Protein AF-A0A2V9FM52-F1 (afdb_monomer_lite)

Foldseek 3Di:
DQDDKDWDADPPQRKIWICRPHAIWIAGGPNPDDTGHFPDHDPVVLVVLQVVCCVVVVHDDPVVSRVSRD

Secondary structure (DSSP, 8-state):
-PPPP-EEEETTTTEEEE-SSSS-EEEPGGG-S--EE-S--SHHHHHHHHHHHHHHHSS--HHHHHHHT-

pLDDT: mean 89.23, std 10.44, range [40.75, 97.25]

Radius of gyration: 11.53 Å; chains: 1; bounding box: 23×24×39 Å

Sequence (70 aa):
MGRGGWSVVIMPQEIMIDNRHRTPHIHPPKKQGDPIRIRSRSFEEVREIVYRHAERNQDVVYRELLEELR

Structure (mmCIF, N/CA/C/O backbone):
data_AF-A0A2V9FM52-F1
#
_entry.id   AF-A0A2V9FM52-F1
#
loop_
_atom_site.group_PDB
_atom_site.id
_atom_site.type_symbol
_atom_site.label_atom_id
_atom_site.label_alt_id
_atom_site.label_comp_id
_atom_site.label_asym_id
_atom_site.label_entity_id
_atom_site.label_seq_id
_atom_site.pdbx_PDB_ins_code
_atom_site.Cartn_x
_atom_site.Cartn_y
_atom_site.Cartn_z
_atom_site.occupancy
_atom_site.B_iso_or_equiv
_atom_site.auth_seq_id
_atom_site.auth_comp_id
_atom_site.auth_asym_id
_atom_site.auth_atom_id
_atom_site.pdbx_PDB_model_num
ATOM 1 N N . MET A 1 1 ? 2.499 -5.781 -25.368 1.00 40.75 1 MET A N 1
ATOM 2 C CA . MET A 1 1 ? 1.943 -6.468 -24.182 1.00 40.75 1 MET A CA 1
ATOM 3 C C . MET A 1 1 ? 2.592 -5.852 -22.954 1.00 40.75 1 MET A C 1
ATOM 5 O O . MET A 1 1 ? 3.798 -5.991 -22.796 1.00 40.75 1 MET A O 1
ATOM 9 N N . GLY A 1 2 ? 1.855 -5.052 -22.179 1.00 52.72 2 GLY A N 1
ATOM 10 C CA . GLY A 1 2 ? 2.414 -4.411 -20.984 1.00 52.72 2 GLY A CA 1
ATOM 11 C C . GLY A 1 2 ? 2.763 -5.477 -19.950 1.00 52.72 2 GLY A C 1
ATOM 12 O O . GLY A 1 2 ? 1.934 -6.343 -19.684 1.00 52.72 2 GLY A O 1
ATOM 13 N N . ARG A 1 3 ? 3.988 -5.448 -19.408 1.00 59.75 3 ARG A N 1
ATOM 14 C CA . ARG A 1 3 ? 4.360 -6.279 -18.253 1.00 59.75 3 ARG A CA 1
ATOM 15 C C . ARG A 1 3 ? 3.309 -6.031 -17.166 1.00 59.75 3 ARG A C 1
ATOM 17 O O . ARG A 1 3 ? 3.085 -4.875 -16.818 1.00 59.75 3 ARG A O 1
ATOM 24 N N . GLY A 1 4 ? 2.609 -7.078 -16.730 1.00 73.31 4 GLY A N 1
ATOM 25 C CA . GLY A 1 4 ? 1.513 -6.961 -15.768 1.00 73.31 4 GLY A CA 1
ATOM 26 C C . GLY A 1 4 ? 1.979 -6.227 -14.513 1.00 73.31 4 GLY A C 1
ATOM 27 O O . GLY A 1 4 ? 2.960 -6.631 -13.895 1.00 73.31 4 GLY A O 1
ATOM 28 N N . GLY A 1 5 ? 1.318 -5.118 -14.189 1.00 86.06 5 GLY A N 1
ATOM 29 C CA . GLY A 1 5 ? 1.498 -4.442 -12.909 1.00 86.06 5 GLY A CA 1
ATOM 30 C C . GLY A 1 5 ? 0.662 -5.109 -11.823 1.00 86.06 5 GLY A C 1
ATOM 31 O O . GLY A 1 5 ? -0.288 -5.834 -12.119 1.00 86.06 5 GLY A O 1
ATOM 32 N N . TRP A 1 6 ? 0.997 -4.839 -10.571 1.00 91.69 6 TRP A N 1
ATOM 33 C CA . TRP A 1 6 ? 0.237 -5.263 -9.402 1.00 91.69 6 TRP A CA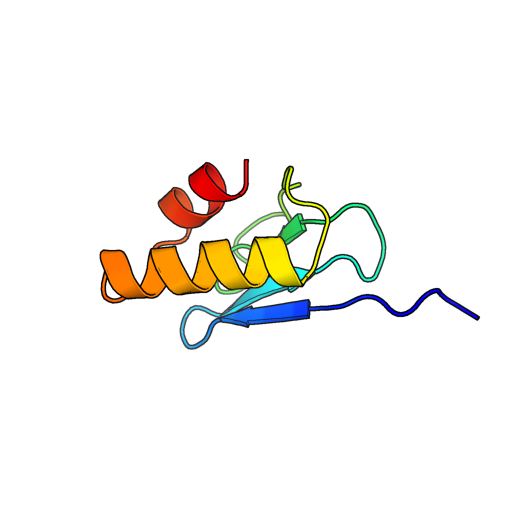 1
ATOM 34 C C . TRP A 1 6 ? -0.345 -4.049 -8.682 1.00 91.69 6 TRP A C 1
ATOM 36 O O . TRP A 1 6 ? 0.065 -2.906 -8.905 1.00 91.69 6 TRP A O 1
ATOM 46 N N . SER A 1 7 ? -1.325 -4.311 -7.823 1.00 92.25 7 SER A N 1
ATOM 47 C CA . SER A 1 7 ? -1.896 -3.313 -6.932 1.00 92.25 7 SER A CA 1
ATOM 48 C C . SER A 1 7 ? -2.257 -3.952 -5.594 1.00 92.25 7 SER A C 1
ATOM 50 O O . SER A 1 7 ? -2.742 -5.082 -5.554 1.00 92.25 7 SER A O 1
ATOM 52 N N . VAL A 1 8 ? -2.007 -3.222 -4.511 1.00 93.56 8 VAL A N 1
ATOM 53 C CA . VAL A 1 8 ? -2.506 -3.502 -3.165 1.00 93.56 8 VAL A CA 1
ATOM 54 C C . VAL A 1 8 ? -3.509 -2.404 -2.833 1.00 93.56 8 VAL A C 1
ATOM 56 O O . VAL A 1 8 ? -3.166 -1.224 -2.885 1.00 93.56 8 VAL A O 1
ATOM 59 N N . VAL A 1 9 ? -4.743 -2.786 -2.505 1.00 93.69 9 VAL A N 1
ATOM 60 C CA . VAL A 1 9 ? -5.808 -1.857 -2.109 1.00 93.69 9 VAL A CA 1
ATOM 61 C C . VAL A 1 9 ? -6.164 -2.124 -0.656 1.00 93.69 9 VAL A C 1
ATOM 63 O O . VAL A 1 9 ? -6.469 -3.257 -0.288 1.00 93.69 9 VAL A O 1
ATOM 66 N N . ILE A 1 10 ? -6.113 -1.078 0.161 1.00 94.38 10 ILE A N 1
ATOM 67 C CA . ILE A 1 10 ? -6.358 -1.131 1.599 1.00 94.38 10 ILE A CA 1
ATOM 68 C C . ILE A 1 10 ? -7.688 -0.434 1.879 1.00 94.38 10 ILE A C 1
ATOM 70 O O . ILE A 1 10 ? -7.868 0.748 1.572 1.00 94.38 10 ILE A O 1
ATOM 74 N N . MET A 1 11 ? -8.615 -1.183 2.470 1.00 93.81 11 MET A N 1
ATOM 75 C CA . MET A 1 11 ? -9.960 -0.741 2.832 1.00 93.81 11 MET A CA 1
ATOM 76 C C . MET A 1 11 ? -10.123 -0.788 4.359 1.00 93.81 11 MET A C 1
ATOM 78 O O . MET A 1 11 ? -9.554 -1.686 4.977 1.00 93.81 11 MET A O 1
ATOM 82 N N . PRO A 1 12 ? -10.931 0.103 4.966 1.00 91.75 12 PRO A N 1
ATOM 83 C CA . PRO A 1 12 ? -11.787 1.117 4.336 1.00 91.75 12 PRO A CA 1
ATOM 84 C C . PRO A 1 12 ? -11.084 2.442 3.991 1.00 91.75 12 PRO A C 1
ATOM 86 O O . PRO A 1 12 ? -11.741 3.370 3.531 1.00 91.75 12 PRO A O 1
ATOM 89 N N . GLN A 1 13 ? -9.776 2.567 4.220 1.00 90.25 13 GLN A N 1
ATOM 90 C CA . GLN A 1 13 ? -9.042 3.830 4.069 1.00 90.25 13 GLN A CA 1
ATOM 91 C C . GLN A 1 13 ? -8.874 4.284 2.606 1.00 90.25 13 GLN A C 1
ATOM 93 O O . GLN A 1 13 ? -8.490 5.429 2.369 1.00 90.25 13 GLN A O 1
ATOM 98 N N . GLU A 1 14 ? -9.176 3.423 1.629 1.00 93.81 14 GLU A N 1
ATOM 99 C CA . GLU A 1 14 ? -9.043 3.695 0.191 1.00 93.81 14 GLU A CA 1
ATOM 100 C C . GLU A 1 14 ? -7.616 4.122 -0.195 1.00 93.81 14 GLU A C 1
ATOM 102 O O . GLU A 1 14 ? -7.411 5.055 -0.975 1.00 93.81 14 GLU A O 1
ATOM 107 N N . ILE A 1 15 ? -6.619 3.442 0.377 1.00 94.38 15 ILE A N 1
ATOM 108 C CA . ILE A 1 15 ? -5.203 3.602 0.025 1.00 94.38 15 ILE A CA 1
ATOM 109 C C . ILE A 1 15 ? -4.871 2.572 -1.054 1.00 94.38 15 ILE A C 1
ATOM 111 O O . ILE A 1 15 ? -5.215 1.396 -0.924 1.00 94.38 15 ILE A O 1
ATOM 115 N N . MET A 1 16 ? -4.180 2.995 -2.109 1.00 94.06 16 MET A N 1
ATOM 116 C CA . MET A 1 16 ? -3.754 2.110 -3.194 1.00 94.06 16 MET A CA 1
ATOM 117 C C . MET A 1 16 ? -2.246 2.196 -3.371 1.00 94.06 16 MET A C 1
ATOM 119 O O . MET A 1 16 ? -1.702 3.288 -3.461 1.00 94.06 16 MET A O 1
ATOM 123 N N . ILE A 1 17 ? -1.570 1.058 -3.463 1.00 94.56 17 ILE A N 1
ATOM 124 C CA . ILE A 1 17 ? -0.154 0.982 -3.825 1.00 94.56 17 ILE A CA 1
ATOM 125 C C . ILE A 1 17 ? -0.073 0.214 -5.134 1.00 94.56 17 ILE A C 1
ATOM 127 O O . ILE A 1 17 ? -0.592 -0.898 -5.214 1.00 94.56 17 ILE A O 1
ATOM 131 N N . ASP A 1 18 ? 0.532 0.788 -6.169 1.00 93.31 18 ASP A N 1
ATOM 132 C CA . ASP A 1 18 ? 0.616 0.139 -7.477 1.00 93.31 18 ASP A CA 1
ATOM 133 C C . ASP A 1 18 ? 1.918 0.452 -8.217 1.00 93.31 18 ASP A C 1
ATOM 135 O O . ASP A 1 18 ? 2.659 1.381 -7.884 1.00 93.31 18 ASP A O 1
ATOM 139 N N . ASN A 1 19 ? 2.185 -0.344 -9.251 1.00 91.69 19 ASN A N 1
ATOM 140 C CA . ASN A 1 19 ? 3.247 -0.091 -10.222 1.00 91.69 19 ASN A CA 1
ATOM 141 C C . ASN A 1 19 ? 2.753 -0.171 -11.680 1.00 91.69 19 ASN A C 1
ATOM 143 O O . ASN A 1 19 ? 3.543 -0.387 -12.601 1.00 91.69 19 ASN A O 1
ATOM 147 N N . ARG A 1 20 ? 1.441 -0.017 -11.914 1.00 81.12 20 ARG A N 1
ATOM 148 C CA . ARG A 1 20 ? 0.803 -0.331 -13.206 1.00 81.12 20 ARG A CA 1
ATOM 149 C C . ARG A 1 20 ? 1.318 0.534 -14.352 1.00 81.12 20 ARG A C 1
ATOM 151 O O . ARG A 1 20 ? 1.394 0.072 -15.489 1.00 81.12 20 ARG A O 1
ATOM 158 N N . HIS A 1 21 ? 1.642 1.791 -14.068 1.00 70.56 21 HIS A N 1
ATOM 159 C CA . HIS A 1 21 ? 2.002 2.759 -15.101 1.00 70.56 21 HIS A CA 1
ATOM 160 C C . HIS A 1 21 ? 3.440 3.284 -15.001 1.00 70.56 21 HIS A C 1
ATOM 162 O O . HIS A 1 21 ? 3.890 3.911 -15.960 1.00 70.56 21 HIS A O 1
ATOM 168 N N . ARG A 1 22 ? 4.148 3.083 -13.873 1.00 72.69 22 ARG A N 1
ATOM 169 C CA . ARG A 1 22 ? 5.455 3.700 -13.542 1.00 72.69 22 ARG A CA 1
ATOM 170 C C . ARG A 1 22 ? 6.170 2.939 -12.406 1.00 72.69 22 ARG A C 1
ATOM 172 O O . ARG A 1 22 ? 5.758 1.854 -12.017 1.00 72.69 22 ARG A O 1
ATOM 179 N N . THR A 1 23 ? 7.230 3.543 -11.860 1.00 85.81 23 THR A N 1
ATOM 180 C CA . THR A 1 23 ? 7.816 3.222 -10.547 1.00 85.81 23 THR A CA 1
ATOM 181 C C . THR A 1 23 ? 6.722 3.040 -9.482 1.00 85.81 23 THR A C 1
ATOM 183 O O . THR A 1 23 ? 5.757 3.815 -9.498 1.00 85.81 23 THR A O 1
ATOM 186 N N . PRO A 1 24 ? 6.872 2.069 -8.561 1.00 92.00 24 PRO A N 1
ATOM 187 C CA . PRO A 1 24 ? 5.943 1.873 -7.457 1.00 92.00 24 PRO A CA 1
ATOM 188 C C . PRO A 1 24 ? 5.640 3.171 -6.703 1.00 92.00 24 PRO A C 1
ATOM 190 O O . PRO A 1 24 ? 6.535 3.984 -6.435 1.00 92.00 24 PRO A O 1
ATOM 193 N N . HIS A 1 25 ? 4.369 3.378 -6.383 1.00 93.56 25 HIS A N 1
ATOM 194 C CA . HIS A 1 25 ? 3.900 4.545 -5.646 1.00 93.56 25 HIS A CA 1
ATOM 195 C C . HIS A 1 25 ? 2.650 4.214 -4.833 1.00 93.56 25 HIS A C 1
ATOM 197 O O . HIS A 1 25 ? 1.930 3.264 -5.136 1.00 93.56 25 HIS A O 1
ATOM 203 N N . ILE A 1 26 ? 2.402 5.021 -3.809 1.00 94.00 26 ILE A N 1
ATOM 204 C CA . ILE A 1 26 ? 1.226 4.962 -2.949 1.00 94.00 26 ILE A CA 1
ATOM 205 C C . ILE A 1 26 ? 0.324 6.167 -3.225 1.00 94.00 26 ILE A C 1
ATOM 207 O O . ILE A 1 26 ? 0.789 7.301 -3.339 1.00 94.00 26 ILE A O 1
ATOM 211 N N . HIS A 1 27 ? -0.973 5.916 -3.347 1.00 93.81 27 HIS A N 1
ATOM 212 C CA . HIS A 1 27 ? -2.022 6.920 -3.455 1.00 93.81 27 HIS A CA 1
ATOM 213 C C . HIS A 1 27 ? -2.542 7.249 -2.054 1.00 93.81 27 HIS A C 1
ATOM 215 O O . HIS A 1 27 ? -2.843 6.322 -1.293 1.00 93.81 27 HIS A O 1
ATOM 221 N N . PRO A 1 28 ? -2.674 8.537 -1.704 1.00 91.88 28 PRO A N 1
ATOM 222 C CA . PRO A 1 28 ? -3.231 8.934 -0.422 1.00 91.88 28 PRO A CA 1
ATOM 223 C C . PRO A 1 28 ? -4.703 8.508 -0.264 1.00 91.88 28 PRO A C 1
ATOM 225 O O . PRO A 1 28 ? -5.416 8.370 -1.266 1.00 91.88 28 PRO A O 1
ATOM 228 N N . PRO A 1 29 ? -5.181 8.354 0.989 1.00 91.69 29 PRO A N 1
ATOM 229 C CA . PRO A 1 29 ? -6.562 8.000 1.302 1.00 91.69 29 PRO A CA 1
ATOM 230 C C . PRO A 1 29 ? -7.555 8.888 0.564 1.00 91.69 29 PRO A C 1
ATOM 232 O O . PRO A 1 29 ? -7.359 10.106 0.480 1.00 91.69 29 PRO A O 1
ATOM 235 N N . LYS A 1 30 ? -8.643 8.299 0.058 1.00 84.69 30 LYS A N 1
ATOM 236 C CA . LYS A 1 30 ? -9.735 9.035 -0.609 1.00 84.69 30 LYS A CA 1
ATOM 237 C C . LYS A 1 30 ? -9.250 9.962 -1.735 1.00 84.69 30 LYS A C 1
ATOM 239 O O . LYS A 1 30 ? -9.878 10.984 -2.011 1.00 84.69 30 LYS A O 1
ATOM 244 N N . LYS A 1 31 ? -8.107 9.636 -2.356 1.00 71.88 31 LYS A N 1
ATOM 245 C CA . LYS A 1 31 ? -7.434 10.446 -3.387 1.00 71.88 31 LYS A CA 1
ATOM 246 C C . LYS A 1 31 ? -7.122 11.882 -2.940 1.00 71.88 31 LYS A C 1
ATOM 248 O O . LYS A 1 31 ? -7.128 12.804 -3.754 1.00 71.88 31 LYS A O 1
ATOM 253 N N . GLN A 1 32 ? -6.863 12.092 -1.649 1.00 83.44 32 GLN A N 1
ATOM 254 C CA . GLN A 1 32 ? -6.475 13.402 -1.128 1.00 83.44 32 GLN A CA 1
ATOM 255 C C . GLN A 1 32 ? -4.991 13.674 -1.394 1.00 83.44 32 GLN A C 1
ATOM 257 O O . GLN A 1 32 ? -4.139 13.446 -0.538 1.00 83.44 32 GLN A O 1
ATOM 262 N N . GLY A 1 33 ? -4.688 14.171 -2.592 1.00 87.06 33 GLY A N 1
ATOM 263 C CA . GLY A 1 33 ? -3.343 14.576 -2.999 1.00 87.06 33 GLY A CA 1
ATOM 264 C C . GLY A 1 33 ? -2.730 13.683 -4.073 1.00 87.06 33 GLY A C 1
ATOM 265 O O . GLY A 1 33 ? -3.369 12.768 -4.595 1.00 87.06 33 GLY A O 1
ATOM 266 N N . ASP A 1 34 ? -1.478 13.983 -4.409 1.00 90.88 34 ASP A N 1
ATOM 267 C CA . ASP A 1 34 ? -0.763 13.307 -5.485 1.00 90.88 34 ASP A CA 1
ATOM 268 C C . ASP A 1 34 ? -0.168 11.961 -5.041 1.00 90.88 34 ASP A C 1
ATOM 270 O O . ASP A 1 34 ? 0.223 11.804 -3.879 1.00 90.88 34 ASP A O 1
ATOM 274 N N . PRO A 1 35 ? -0.027 10.994 -5.965 1.00 91.69 35 PRO A N 1
ATOM 275 C CA . PRO A 1 35 ? 0.658 9.744 -5.678 1.00 91.69 35 PRO A CA 1
ATOM 276 C C . PRO A 1 35 ? 2.131 9.964 -5.315 1.00 91.69 35 PRO A C 1
ATOM 278 O O . PRO A 1 35 ? 2.865 10.679 -6.004 1.00 91.69 35 PRO A O 1
ATOM 281 N N . ILE A 1 36 ? 2.590 9.296 -4.259 1.00 93.06 36 ILE A N 1
ATOM 282 C CA . ILE A 1 36 ? 3.941 9.452 -3.717 1.00 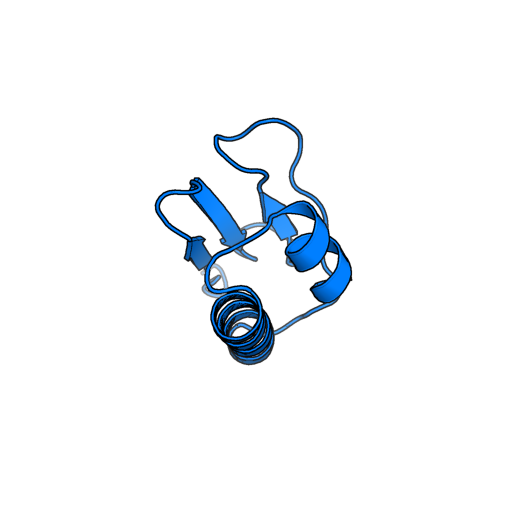93.06 36 ILE A CA 1
ATOM 283 C C . ILE A 1 36 ? 4.773 8.220 -4.059 1.00 93.06 36 ILE A C 1
ATOM 285 O O . ILE A 1 36 ? 4.362 7.088 -3.819 1.00 93.06 36 ILE A O 1
ATOM 289 N N . ARG A 1 37 ? 5.967 8.428 -4.622 1.00 92.94 37 ARG A N 1
ATOM 290 C CA . ARG A 1 37 ? 6.893 7.329 -4.938 1.00 92.94 37 ARG A CA 1
ATOM 291 C C . ARG A 1 37 ? 7.360 6.627 -3.666 1.00 92.94 37 ARG A C 1
ATOM 293 O O . ARG A 1 37 ? 7.706 7.292 -2.692 1.00 92.94 37 ARG A O 1
ATOM 300 N N . ILE A 1 38 ? 7.447 5.304 -3.737 1.00 92.62 38 ILE A N 1
ATOM 301 C CA . ILE A 1 38 ? 7.970 4.453 -2.663 1.00 92.62 38 ILE A CA 1
ATOM 302 C C . ILE A 1 38 ? 9.292 3.807 -3.096 1.00 92.62 38 ILE A C 1
ATOM 304 O O . ILE A 1 38 ? 9.593 3.749 -4.294 1.00 92.62 38 ILE A O 1
ATOM 308 N N . ARG A 1 39 ? 10.117 3.364 -2.138 1.00 87.69 39 ARG A N 1
ATOM 309 C CA . ARG A 1 39 ? 11.395 2.694 -2.443 1.00 87.69 39 ARG A CA 1
ATOM 310 C C . ARG A 1 39 ? 11.216 1.215 -2.777 1.00 87.69 39 ARG A C 1
ATOM 312 O O . ARG A 1 39 ? 11.953 0.725 -3.638 1.00 87.69 39 ARG A O 1
ATOM 319 N N . SER A 1 40 ? 10.261 0.543 -2.130 1.00 74.50 40 SER A N 1
ATOM 320 C CA . SER A 1 40 ? 9.998 -0.891 -2.297 1.00 74.50 40 SER A CA 1
ATOM 321 C C . SER A 1 40 ? 9.609 -1.253 -3.725 1.00 74.50 40 SER A C 1
ATOM 323 O O . SER A 1 40 ? 8.933 -0.490 -4.424 1.00 74.50 40 SER A O 1
ATOM 325 N N . ARG A 1 41 ? 10.084 -2.414 -4.189 1.00 73.38 41 ARG A N 1
ATOM 326 C CA . ARG A 1 41 ? 10.111 -2.734 -5.628 1.00 73.38 41 ARG A CA 1
ATOM 327 C C . ARG A 1 41 ? 9.272 -3.935 -6.027 1.00 73.38 41 ARG A C 1
ATOM 329 O O . ARG A 1 41 ? 8.882 -4.006 -7.195 1.00 73.38 41 ARG A O 1
ATOM 336 N N . SER A 1 42 ? 8.992 -4.854 -5.106 1.00 89.06 42 SER A N 1
ATOM 337 C CA . SER A 1 42 ? 8.181 -6.038 -5.394 1.00 89.06 42 SER A CA 1
ATOM 338 C C . SER A 1 42 ? 6.826 -6.001 -4.698 1.00 89.06 42 SER A C 1
ATOM 340 O O . SER A 1 42 ? 6.621 -5.292 -3.712 1.00 89.06 42 SER A O 1
ATOM 342 N N . PHE A 1 43 ? 5.894 -6.781 -5.239 1.00 91.38 43 PHE A N 1
ATOM 343 C CA . PHE A 1 43 ? 4.585 -6.983 -4.631 1.00 91.38 43 PHE A CA 1
ATOM 344 C C . PHE A 1 43 ? 4.719 -7.617 -3.243 1.00 91.38 43 PHE A C 1
ATOM 346 O O . PHE A 1 43 ? 4.049 -7.198 -2.306 1.00 91.38 43 PHE A O 1
ATOM 353 N N . GLU A 1 44 ? 5.605 -8.604 -3.108 1.00 93.50 44 GLU A N 1
ATOM 354 C CA . GLU A 1 44 ? 5.822 -9.365 -1.879 1.00 93.50 44 GLU A CA 1
ATOM 355 C C . GLU A 1 44 ? 6.361 -8.477 -0.758 1.00 93.50 44 GLU A C 1
ATOM 357 O O . GLU A 1 44 ? 5.874 -8.550 0.366 1.00 93.50 44 GLU A O 1
ATOM 362 N N . GLU A 1 45 ? 7.322 -7.608 -1.076 1.00 93.56 45 GLU A N 1
ATOM 363 C CA . GLU A 1 45 ? 7.903 -6.658 -0.127 1.00 93.56 45 GLU A CA 1
ATOM 364 C C . GLU A 1 45 ? 6.840 -5.674 0.374 1.00 93.56 45 GLU A C 1
ATOM 366 O O . GLU A 1 45 ? 6.664 -5.498 1.577 1.00 93.56 45 GLU A O 1
ATOM 371 N N . VAL A 1 46 ? 6.074 -5.083 -0.548 1.00 94.81 46 VAL A N 1
ATOM 372 C CA . VAL A 1 46 ? 5.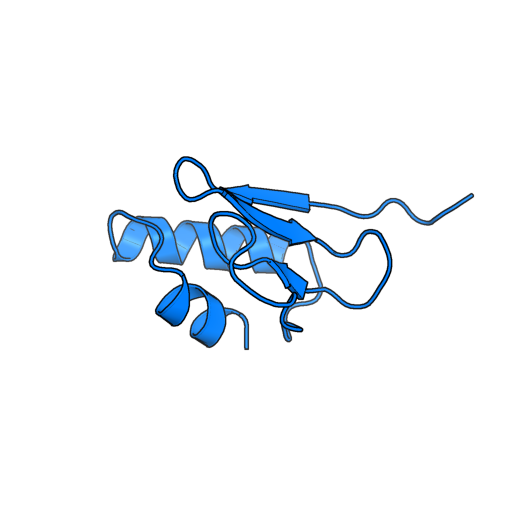005 -4.140 -0.200 1.00 94.81 46 VAL A CA 1
ATOM 373 C C . VAL A 1 46 ? 3.906 -4.819 0.607 1.00 94.81 46 VAL A C 1
ATOM 375 O O . VAL A 1 46 ? 3.438 -4.257 1.595 1.00 94.81 46 VAL A O 1
ATOM 378 N N . ARG A 1 47 ? 3.508 -6.037 0.228 1.00 95.00 47 ARG A N 1
ATOM 379 C CA . ARG A 1 47 ? 2.517 -6.820 0.970 1.00 95.00 47 ARG A CA 1
ATOM 380 C C . ARG A 1 47 ? 2.977 -7.080 2.403 1.00 95.00 47 ARG A C 1
ATOM 382 O O . ARG A 1 47 ? 2.170 -6.931 3.314 1.00 95.00 47 ARG A O 1
ATOM 389 N N . GLU A 1 48 ? 4.237 -7.459 2.598 1.00 96.06 48 GLU A N 1
ATOM 390 C CA . GLU A 1 48 ? 4.786 -7.734 3.927 1.00 96.06 48 GLU A CA 1
ATOM 391 C C . GLU A 1 48 ? 4.836 -6.470 4.793 1.00 96.06 48 GLU A C 1
ATOM 393 O O . GLU A 1 48 ? 4.429 -6.512 5.953 1.00 96.06 48 GLU A O 1
ATOM 398 N N . ILE A 1 49 ? 5.269 -5.335 4.230 1.00 96.44 49 ILE A N 1
ATOM 399 C CA . ILE A 1 49 ? 5.276 -4.043 4.935 1.00 96.44 49 ILE A CA 1
ATOM 400 C C . ILE A 1 49 ? 3.856 -3.672 5.370 1.00 96.44 49 ILE A C 1
ATOM 402 O O . ILE A 1 49 ? 3.627 -3.406 6.547 1.00 96.44 49 ILE A O 1
ATOM 406 N N . VAL A 1 50 ? 2.888 -3.722 4.449 1.00 95.88 50 VAL A N 1
ATOM 407 C CA . VAL A 1 50 ? 1.480 -3.412 4.746 1.00 95.88 50 VAL A CA 1
ATOM 408 C C . VAL A 1 50 ? 0.914 -4.354 5.810 1.00 95.88 50 VAL A C 1
ATOM 410 O O . VAL A 1 50 ? 0.234 -3.896 6.726 1.00 95.88 50 VAL A O 1
ATOM 413 N N . TYR A 1 51 ? 1.201 -5.656 5.717 1.00 95.88 51 TYR A N 1
ATOM 414 C CA . TYR A 1 51 ? 0.736 -6.645 6.690 1.00 95.88 51 TYR A CA 1
ATOM 415 C C . TYR A 1 51 ? 1.291 -6.362 8.090 1.00 95.88 51 TYR A C 1
ATOM 417 O O . TYR A 1 51 ? 0.519 -6.241 9.039 1.00 95.88 51 TYR A O 1
ATOM 425 N N . ARG A 1 52 ? 2.612 -6.184 8.221 1.00 97.25 52 ARG A N 1
ATOM 426 C CA . ARG A 1 52 ? 3.258 -5.892 9.512 1.00 97.25 52 ARG A CA 1
ATOM 427 C C . ARG A 1 52 ? 2.814 -4.560 10.097 1.00 97.25 52 ARG A C 1
ATOM 429 O O . ARG A 1 52 ? 2.677 -4.446 11.312 1.00 97.25 52 ARG A O 1
ATOM 436 N N . HIS A 1 53 ? 2.606 -3.559 9.247 1.00 96.69 53 HIS A N 1
ATOM 437 C CA . HIS A 1 53 ? 2.064 -2.272 9.654 1.00 96.69 53 HIS A CA 1
ATOM 438 C C . HIS A 1 53 ? 0.678 -2.445 10.287 1.00 96.69 53 HIS A C 1
ATOM 440 O O . HIS A 1 53 ? 0.464 -2.022 11.421 1.00 96.69 53 HIS A O 1
ATOM 446 N N . ALA A 1 54 ? -0.237 -3.118 9.579 1.00 95.88 54 ALA A N 1
ATOM 447 C CA . ALA A 1 54 ? -1.595 -3.361 10.057 1.00 95.88 54 ALA A CA 1
ATOM 448 C C . ALA A 1 54 ? -1.615 -4.211 11.338 1.00 95.88 54 ALA A C 1
ATOM 450 O O . ALA A 1 54 ? -2.367 -3.917 12.263 1.00 95.88 54 ALA A O 1
ATOM 451 N N . GLU A 1 55 ? -0.762 -5.233 11.427 1.00 97.25 55 GLU A N 1
ATOM 452 C CA . GLU A 1 55 ? -0.634 -6.075 12.618 1.00 97.25 55 GLU A CA 1
ATOM 453 C C . GLU A 1 55 ? -0.129 -5.276 13.830 1.00 97.25 55 GLU A C 1
ATOM 455 O O . GLU A 1 55 ? -0.701 -5.369 14.917 1.00 97.25 55 GLU A O 1
ATOM 460 N N . ARG A 1 56 ? 0.902 -4.440 13.650 1.00 97.25 56 ARG A N 1
ATOM 461 C CA . ARG A 1 56 ? 1.482 -3.633 14.733 1.00 97.25 56 ARG A CA 1
ATOM 462 C C . ARG A 1 56 ? 0.534 -2.541 15.224 1.00 97.25 56 ARG A C 1
ATOM 464 O O . ARG A 1 56 ? 0.444 -2.321 16.428 1.00 97.25 56 ARG A O 1
ATOM 471 N N . ASN A 1 57 ? -0.145 -1.860 14.306 1.00 94.25 57 ASN A N 1
ATOM 472 C CA . ASN A 1 57 ? -0.957 -0.684 14.617 1.00 94.25 57 ASN A CA 1
ATOM 473 C C . ASN A 1 57 ? -2.440 -1.006 14.843 1.00 94.25 57 ASN A C 1
ATOM 475 O O . ASN A 1 57 ? -3.189 -0.127 15.262 1.00 94.25 57 ASN A O 1
ATOM 479 N N . GLN A 1 58 ? -2.871 -2.245 14.569 1.00 93.56 58 GLN A N 1
ATOM 480 C CA . GLN A 1 58 ? -4.281 -2.667 14.558 1.00 93.56 58 GLN A CA 1
ATOM 481 C C . GLN A 1 58 ? -5.161 -1.862 13.574 1.00 93.56 58 GLN A C 1
ATOM 483 O O . GLN A 1 58 ? -6.385 -1.978 13.593 1.00 93.56 58 GLN A O 1
ATOM 488 N N . ASP A 1 59 ? -4.537 -1.060 12.709 1.00 93.31 59 ASP A N 1
ATOM 489 C CA . ASP A 1 59 ? -5.134 -0.277 11.630 1.00 93.31 59 ASP A CA 1
ATOM 490 C C . ASP A 1 59 ? -4.035 0.135 10.629 1.00 93.31 59 ASP A C 1
ATOM 492 O O . ASP A 1 59 ? -2.843 -0.075 10.872 1.00 93.31 59 ASP A O 1
ATOM 496 N N . VAL A 1 60 ? -4.417 0.735 9.500 1.00 93.62 60 VAL A N 1
ATOM 497 C CA . VAL A 1 60 ? -3.482 1.329 8.540 1.00 93.62 60 VAL A CA 1
ATOM 498 C C . VAL A 1 60 ? -3.444 2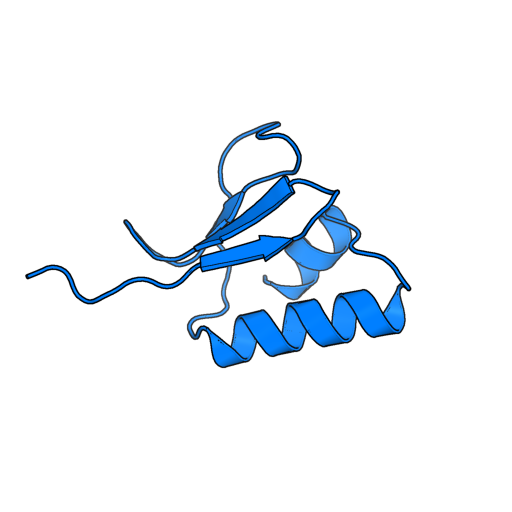.849 8.674 1.00 93.62 60 VAL A C 1
ATOM 500 O O . VAL A 1 60 ? -4.317 3.572 8.187 1.00 93.62 60 VAL A O 1
ATOM 503 N N . VAL A 1 61 ? -2.360 3.345 9.266 1.00 94.44 61 VAL A N 1
ATOM 504 C CA . VAL A 1 61 ? -2.063 4.769 9.415 1.00 94.44 61 VAL A CA 1
ATOM 505 C C . VAL A 1 61 ? -1.232 5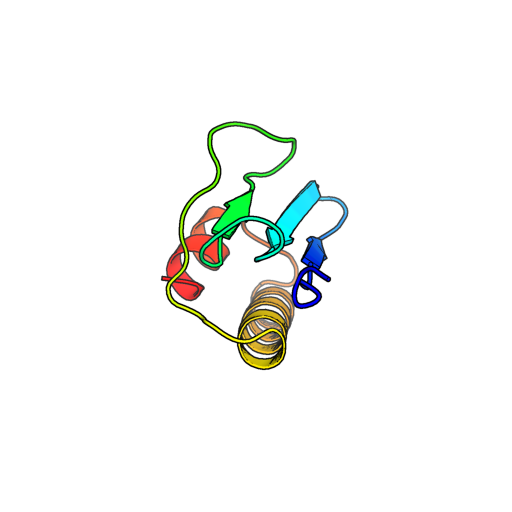.238 8.221 1.00 94.44 61 VAL A C 1
ATOM 507 O O . VAL A 1 61 ? -0.032 4.993 8.138 1.00 94.44 61 VAL A O 1
ATOM 510 N N . TYR A 1 62 ? -1.858 5.964 7.289 1.00 93.62 62 TYR A N 1
ATOM 511 C CA . TYR A 1 62 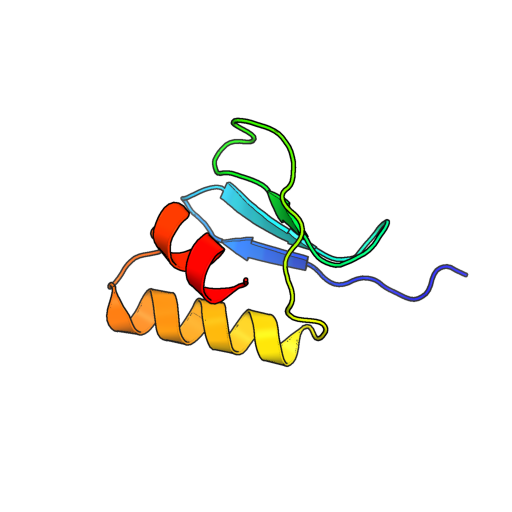? -1.230 6.360 6.016 1.00 93.62 62 TYR A CA 1
ATOM 512 C C . TYR A 1 62 ? 0.153 7.013 6.155 1.00 93.62 62 TYR A C 1
ATOM 514 O O . TYR A 1 62 ? 1.053 6.701 5.381 1.00 93.62 62 TYR A O 1
ATOM 522 N N . ARG A 1 63 ? 0.324 7.941 7.106 1.00 93.94 63 ARG A N 1
ATOM 523 C CA . ARG A 1 63 ? 1.588 8.682 7.261 1.00 93.94 63 ARG A CA 1
ATOM 524 C C . ARG A 1 63 ? 2.736 7.766 7.674 1.00 93.94 63 ARG A C 1
ATOM 526 O O . ARG A 1 63 ? 3.802 7.843 7.081 1.00 93.94 63 ARG A O 1
ATOM 533 N N . GLU A 1 64 ? 2.480 6.887 8.631 1.00 96.12 64 GLU A N 1
ATOM 534 C CA . GLU A 1 64 ? 3.442 5.889 9.094 1.00 96.12 64 GLU A CA 1
ATOM 535 C C . GLU A 1 64 ? 3.723 4.850 8.002 1.00 96.12 64 GLU A C 1
ATOM 537 O O . GLU A 1 64 ? 4.878 4.596 7.675 1.00 96.12 64 GLU A O 1
ATOM 542 N N . LEU A 1 65 ? 2.681 4.335 7.335 1.00 95.38 65 LEU A N 1
ATOM 543 C CA . LEU A 1 65 ? 2.849 3.405 6.216 1.00 95.38 65 LEU A CA 1
ATOM 544 C C . LEU A 1 65 ? 3.692 4.022 5.086 1.00 95.38 65 LEU A C 1
ATOM 546 O O . LEU A 1 65 ? 4.536 3.353 4.497 1.00 95.38 65 LEU A O 1
ATOM 550 N N . LEU A 1 66 ? 3.489 5.305 4.780 1.00 94.81 66 LEU A N 1
ATOM 551 C CA . LEU A 1 66 ? 4.295 6.022 3.794 1.00 94.81 66 LEU A CA 1
ATOM 552 C C . LEU A 1 66 ? 5.769 6.120 4.213 1.00 94.81 66 LEU A C 1
ATOM 554 O O . LEU A 1 66 ? 6.643 6.043 3.351 1.00 94.81 66 LEU A O 1
ATOM 558 N N . GLU A 1 67 ? 6.051 6.322 5.499 1.00 94.81 67 GLU A N 1
ATOM 559 C CA . GLU A 1 67 ? 7.418 6.334 6.028 1.00 94.81 67 GLU A CA 1
ATOM 560 C C . GLU A 1 67 ? 8.070 4.951 5.952 1.00 94.81 67 GLU A C 1
ATOM 562 O O . GLU A 1 67 ? 9.235 4.857 5.583 1.00 94.81 67 GLU A O 1
ATOM 567 N N . GLU A 1 68 ? 7.315 3.885 6.205 1.00 94.44 68 GLU A N 1
ATOM 568 C CA . GLU A 1 68 ? 7.795 2.498 6.120 1.00 94.44 68 GLU A CA 1
ATOM 569 C C . GLU A 1 68 ? 8.054 2.028 4.685 1.00 94.44 68 GLU A C 1
ATOM 571 O O . GLU A 1 68 ? 8.898 1.168 4.453 1.00 94.44 68 GLU A O 1
ATOM 576 N N . LEU A 1 69 ? 7.331 2.590 3.715 1.00 93.00 69 LEU A N 1
ATOM 577 C CA . LEU A 1 69 ? 7.514 2.316 2.287 1.00 93.00 69 LEU A CA 1
ATOM 578 C C . LEU A 1 69 ? 8.633 3.163 1.647 1.00 93.00 69 LEU A C 1
ATOM 580 O O . LEU A 1 69 ? 8.956 2.981 0.463 1.00 93.00 69 LEU A O 1
ATOM 584 N N . ARG A 1 70 ? 9.195 4.127 2.385 1.00 87.94 70 ARG A N 1
ATOM 585 C CA . ARG A 1 70 ? 10.342 4.939 1.962 1.00 87.94 70 ARG A CA 1
ATOM 586 C C . ARG A 1 70 ? 11.662 4.286 2.302 1.00 87.94 70 ARG A C 1
ATOM 588 O O . ARG A 1 70 ? 12.635 4.782 1.710 1.00 87.94 70 ARG A O 1
#